Protein AF-A0A3D2FBK3-F1 (afdb_monomer)

pLDDT: mean 87.23, std 11.61, range [56.16, 98.25]

Solvent-accessible surface area (backbone atoms only — not comparable to full-atom values): 6274 Å² total; per-residue (Å²): 131,87,92,68,55,65,76,40,76,69,36,89,81,63,83,50,82,85,69,51,73,85,40,75,86,28,72,48,27,43,49,33,66,76,57,62,42,39,68,77,69,66,91,72,72,76,77,70,87,67,64,47,66,65,84,74,82,75,80,82,70,74,90,71,63,85,52,61,90,73,60,72,80,90,66,94,68,66,66,68,71,59,36,51,50,50,61,56,60,77,72,110

Mean predicted aligned error: 13.19 Å

Nearest PDB structures (foldseek):
  6cz8-assembly2_B  TM=9.243E-01  e=1.649E-02  Shewanella sp. ANA-3

Radius of gyration: 27.99 Å; Cα contacts (8 Å, |Δi|>4): 56; chains: 1; bounding box: 72×30×58 Å

Secondary structure (DSSP, 8-state):
-----HHHHT-TT-----S-TT-TTSHHHHHHHHHT-EESSGGG----SPEEPPPPPPP------TTGGG---S-SS--THHHHHHHHHTT-

Foldseek 3Di:
DDPDDPCQVVDPVNQDDDDDCVDCPDPVVVVCVVQVWDDDPVVVVPPDPDTHGDDDPDPPDPPPPVCVVVDDPPDPADDDPVNVVVVVVVVD

Structure (mmCIF, N/CA/C/O backbone):
data_AF-A0A3D2FBK3-F1
#
_entry.id   AF-A0A3D2FBK3-F1
#
loop_
_atom_site.group_PDB
_atom_site.id
_atom_site.type_symbol
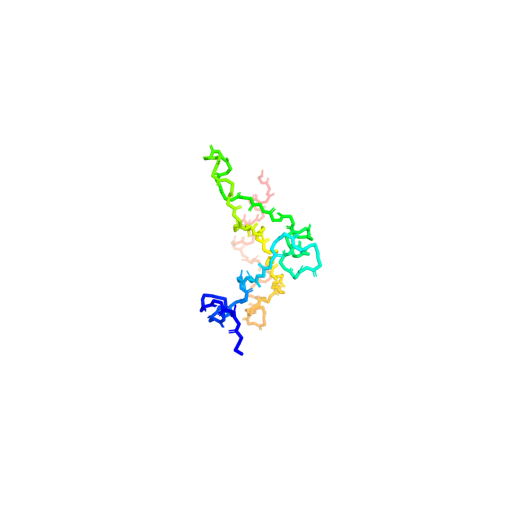_atom_site.label_atom_id
_atom_site.label_alt_id
_atom_site.label_comp_id
_atom_site.label_asym_id
_atom_site.label_entity_id
_atom_site.label_seq_id
_atom_site.pdbx_PDB_ins_code
_atom_site.Cartn_x
_atom_site.Cartn_y
_atom_site.Cartn_z
_atom_site.occupancy
_atom_site.B_iso_or_equiv
_atom_site.auth_seq_id
_atom_site.auth_comp_id
_atom_site.auth_asym_id
_atom_site.auth_atom_id
_atom_site.pdbx_PDB_model_num
ATOM 1 N N . VAL A 1 1 ? -22.933 -11.460 -0.871 1.00 59.09 1 VAL A N 1
ATOM 2 C CA . VAL A 1 1 ? -22.560 -10.091 -1.294 1.00 59.09 1 VAL A CA 1
ATOM 3 C C . VAL A 1 1 ? -21.121 -9.884 -0.890 1.00 59.09 1 VAL A C 1
ATOM 5 O O . VAL A 1 1 ? -20.835 -9.962 0.298 1.00 59.09 1 VAL A O 1
ATOM 8 N N . ASP A 1 2 ? -20.241 -9.708 -1.865 1.00 56.16 2 ASP A N 1
ATOM 9 C CA . ASP A 1 2 ? -18.831 -9.423 -1.622 1.00 56.16 2 ASP A CA 1
ATOM 10 C C . ASP A 1 2 ? -18.698 -8.016 -1.012 1.00 56.16 2 ASP A C 1
ATOM 12 O O . ASP A 1 2 ? -19.257 -7.058 -1.553 1.00 56.16 2 ASP A O 1
ATOM 16 N N . ARG A 1 3 ? -18.046 -7.878 0.148 1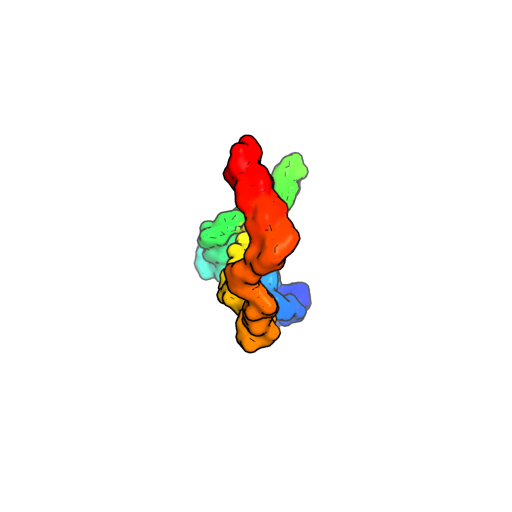.00 82.88 3 ARG A N 1
ATOM 17 C CA . ARG A 1 3 ? -17.962 -6.606 0.900 1.00 82.88 3 ARG A CA 1
ATOM 18 C C . ARG A 1 3 ? -16.641 -5.886 0.630 1.00 82.88 3 ARG A C 1
ATOM 20 O O . ARG A 1 3 ? -15.934 -5.503 1.557 1.00 82.88 3 ARG A O 1
ATOM 27 N N . VAL A 1 4 ? -16.306 -5.707 -0.644 1.00 91.19 4 VAL A N 1
ATOM 28 C CA . VAL A 1 4 ? -15.056 -5.059 -1.064 1.00 91.19 4 VAL A CA 1
ATOM 29 C C . VAL A 1 4 ? -15.335 -3.621 -1.526 1.00 91.19 4 VAL A C 1
ATOM 31 O O . VAL A 1 4 ? -16.183 -3.419 -2.402 1.00 91.19 4 VAL A O 1
ATOM 34 N N . PRO A 1 5 ? -14.641 -2.600 -0.981 1.00 94.06 5 PRO A N 1
AT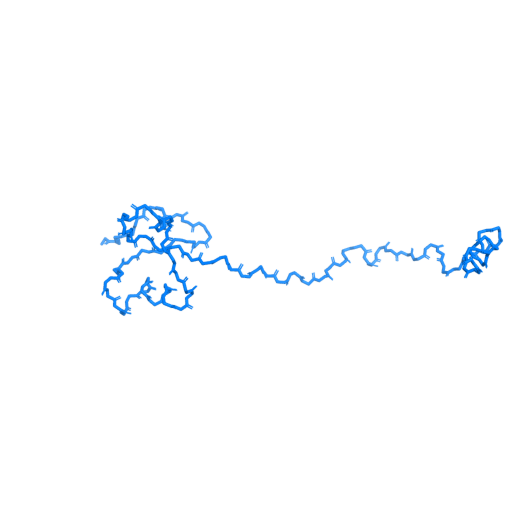OM 35 C CA . PRO A 1 5 ? -14.806 -1.213 -1.407 1.00 94.06 5 PRO A CA 1
ATOM 36 C C . PRO A 1 5 ? -14.506 -1.018 -2.895 1.00 94.06 5 PRO A C 1
ATOM 38 O O . PRO A 1 5 ? -13.600 -1.642 -3.452 1.00 94.06 5 PRO A O 1
ATOM 41 N N . THR A 1 6 ? -15.209 -0.082 -3.540 1.00 95.31 6 THR A N 1
ATOM 42 C CA . THR A 1 6 ? -15.014 0.203 -4.972 1.00 95.31 6 THR A CA 1
ATOM 43 C C . THR A 1 6 ? -13.562 0.534 -5.299 1.00 95.31 6 THR A C 1
ATOM 45 O O . THR A 1 6 ? -13.038 -0.012 -6.258 1.00 95.31 6 THR A O 1
ATOM 48 N N . CYS A 1 7 ? -12.879 1.331 -4.473 1.00 95.00 7 CYS A N 1
ATOM 49 C CA . CYS A 1 7 ? -11.477 1.690 -4.695 1.00 95.00 7 CYS A CA 1
ATOM 50 C C . CYS A 1 7 ? -10.520 0.485 -4.736 1.00 95.00 7 CYS A C 1
ATOM 52 O O . CYS A 1 7 ? -9.500 0.562 -5.419 1.00 95.00 7 CYS A O 1
ATOM 54 N N . VAL A 1 8 ? -10.841 -0.607 -4.034 1.00 96.00 8 VAL A N 1
ATOM 55 C CA . VAL A 1 8 ? -10.094 -1.873 -4.075 1.00 96.00 8 VAL A CA 1
ATOM 56 C C . VAL A 1 8 ? -10.466 -2.655 -5.324 1.00 96.00 8 VAL A C 1
ATOM 58 O O . VAL A 1 8 ? -9.603 -2.969 -6.137 1.00 96.00 8 VAL A O 1
ATOM 61 N N . ARG A 1 9 ? -11.767 -2.876 -5.530 1.00 93.88 9 ARG A N 1
ATOM 62 C CA . ARG A 1 9 ? -12.295 -3.659 -6.653 1.00 93.88 9 ARG A CA 1
ATOM 63 C C . ARG A 1 9 ? -11.895 -3.107 -8.022 1.00 93.88 9 ARG A C 1
ATOM 65 O O . ARG A 1 9 ? -11.675 -3.877 -8.946 1.00 93.88 9 ARG A O 1
ATOM 72 N N . THR A 1 10 ? -11.841 -1.787 -8.175 1.00 95.31 10 THR A N 1
ATOM 73 C CA . THR A 1 10 ? -11.563 -1.146 -9.468 1.00 95.31 10 THR A CA 1
ATOM 74 C C . THR A 1 10 ? -10.089 -0.814 -9.665 1.00 95.31 10 THR A C 1
ATOM 76 O O . THR A 1 10 ? -9.765 -0.123 -10.626 1.00 95.31 10 THR A O 1
ATOM 79 N N . CYS A 1 11 ? -9.192 -1.207 -8.756 1.00 95.81 11 CYS A N 1
ATOM 80 C CA . CYS A 1 11 ? -7.782 -0.856 -8.870 1.00 95.81 11 CYS A CA 1
ATOM 81 C C . CYS A 1 11 ? -7.098 -1.730 -9.936 1.00 95.81 11 CYS A C 1
ATOM 83 O O . CYS A 1 11 ? -6.876 -2.911 -9.680 1.00 95.81 11 CYS A O 1
ATOM 85 N N . PRO A 1 12 ? -6.701 -1.175 -11.097 1.00 95.81 12 PRO A N 1
ATOM 86 C CA . PRO A 1 12 ? -6.132 -1.985 -12.176 1.00 95.81 12 PRO A CA 1
ATOM 87 C C . PRO A 1 12 ? -4.750 -2.541 -11.820 1.00 95.81 12 PRO A C 1
ATOM 89 O O . PRO A 1 12 ? -4.367 -3.603 -12.291 1.00 95.81 12 PRO A O 1
ATOM 92 N N . SER A 1 13 ? -4.003 -1.832 -10.972 1.00 92.88 13 SER A N 1
ATOM 93 C CA . SER A 1 13 ? -2.670 -2.231 -10.520 1.00 92.88 13 SER A CA 1
ATOM 94 C C . SER A 1 13 ? -2.678 -3.149 -9.297 1.00 92.88 13 SER A C 1
ATOM 96 O O . SER A 1 13 ? -1.606 -3.562 -8.862 1.00 92.88 13 SER A O 1
ATOM 98 N N . GLY A 1 14 ? -3.846 -3.424 -8.699 1.00 92.44 14 GLY A N 1
ATOM 99 C CA . GLY A 1 14 ? -3.937 -4.199 -7.458 1.00 92.44 14 GLY A CA 1
ATOM 100 C C . GLY A 1 14 ? -3.240 -3.539 -6.262 1.00 92.44 14 GLY A C 1
ATOM 101 O O . GLY A 1 14 ? -2.780 -4.228 -5.365 1.00 92.44 14 GLY A O 1
ATOM 102 N N . ALA A 1 15 ? -3.126 -2.207 -6.245 1.00 94.56 15 ALA A N 1
ATOM 103 C CA . ALA A 1 15 ? -2.374 -1.480 -5.219 1.00 94.56 15 ALA A CA 1
ATOM 104 C C . ALA A 1 15 ? -3.093 -1.352 -3.864 1.00 94.56 15 ALA A C 1
ATOM 106 O O . ALA A 1 15 ? -2.482 -0.917 -2.889 1.00 94.56 15 ALA A O 1
ATOM 107 N N . ARG A 1 16 ? -4.397 -1.642 -3.799 1.00 95.69 16 ARG A N 1
ATOM 108 C CA . ARG A 1 16 ? -5.206 -1.498 -2.582 1.00 95.69 16 ARG A CA 1
ATOM 109 C C . ARG A 1 16 ? -5.704 -2.862 -2.132 1.00 95.69 16 ARG A C 1
ATOM 111 O O . ARG A 1 16 ? -6.216 -3.617 -2.949 1.00 95.69 16 ARG A O 1
ATOM 118 N N . HIS A 1 17 ? -5.623 -3.114 -0.831 1.00 95.50 17 HIS A N 1
ATOM 119 C CA . HIS A 1 17 ? -6.088 -4.339 -0.184 1.00 95.50 17 HIS A CA 1
ATOM 120 C C . HIS A 1 17 ? -7.023 -3.960 0.968 1.00 95.50 17 HIS A C 1
ATOM 122 O O . HIS A 1 17 ? -6.819 -2.932 1.614 1.00 95.50 17 HIS A O 1
ATOM 128 N N . PHE A 1 18 ? -8.075 -4.746 1.196 1.00 95.62 18 PHE A N 1
ATOM 129 C CA . PHE A 1 18 ? -9.067 -4.488 2.241 1.00 95.62 18 PHE A CA 1
ATOM 130 C C . PHE A 1 18 ? -9.334 -5.761 3.036 1.00 95.62 18 PHE A C 1
ATOM 132 O O . PHE A 1 18 ? -9.468 -6.832 2.450 1.00 95.62 18 PHE A O 1
ATOM 139 N N . GLY A 1 19 ? -9.416 -5.627 4.356 1.00 94.44 19 GLY A N 1
ATOM 140 C CA . GLY A 1 19 ? -9.599 -6.729 5.291 1.00 94.44 19 GLY A CA 1
ATOM 141 C C . GLY A 1 19 ? -9.512 -6.242 6.735 1.00 94.44 19 GLY A C 1
ATOM 142 O O . GLY A 1 19 ? -9.432 -5.037 6.985 1.00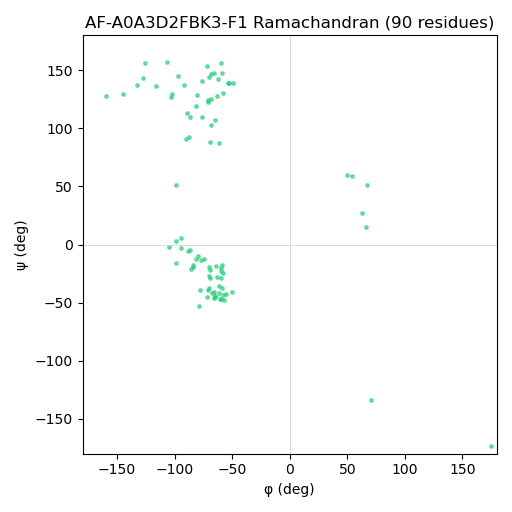 94.44 19 GLY A O 1
ATOM 143 N N . ASP A 1 20 ? -9.529 -7.181 7.675 1.00 94.94 20 ASP A N 1
ATOM 144 C CA . ASP A 1 20 ? -9.400 -6.897 9.103 1.00 94.94 20 ASP A CA 1
ATOM 145 C C . ASP A 1 20 ? -7.921 -6.835 9.518 1.00 94.94 20 ASP A C 1
ATOM 147 O O . ASP A 1 20 ? -7.239 -7.854 9.549 1.00 94.94 20 ASP A O 1
ATOM 151 N N . LEU A 1 21 ? -7.418 -5.641 9.838 1.00 95.31 21 LEU A N 1
ATOM 152 C CA . LEU A 1 21 ? -6.039 -5.450 10.309 1.00 95.31 21 LEU A CA 1
ATOM 153 C C . LEU A 1 21 ? -5.829 -5.925 11.763 1.00 95.31 21 LEU A C 1
ATOM 155 O O . LEU A 1 21 ? -4.693 -6.013 12.222 1.00 95.31 21 LEU A O 1
ATOM 159 N N . GLY A 1 22 ? -6.907 -6.194 12.505 1.00 95.38 22 GLY A N 1
ATOM 160 C CA . GLY A 1 22 ? -6.853 -6.757 13.855 1.00 95.38 22 GLY A CA 1
ATOM 161 C C . GLY A 1 22 ? -6.731 -8.283 13.880 1.00 95.38 22 GLY A C 1
ATOM 162 O O . GLY A 1 22 ? -6.301 -8.833 14.890 1.00 95.38 22 GLY A O 1
ATOM 163 N N . ASP A 1 23 ? -7.076 -8.962 12.784 1.00 97.31 23 ASP A N 1
ATOM 164 C CA . ASP A 1 23 ? -6.879 -10.404 12.622 1.00 97.31 23 ASP A CA 1
ATOM 165 C C . ASP A 1 23 ? -5.500 -10.680 12.012 1.00 97.31 23 ASP A C 1
ATOM 167 O O . ASP A 1 23 ? -5.247 -10.365 10.849 1.00 97.31 23 ASP A O 1
ATOM 171 N N . GLU A 1 24 ? -4.606 -11.297 12.784 1.00 96.56 24 GLU A N 1
ATOM 172 C CA . GLU A 1 24 ? -3.255 -11.684 12.351 1.00 96.56 24 GLU A CA 1
ATOM 173 C C . GLU A 1 24 ? -3.251 -12.650 11.153 1.00 96.56 24 GLU A C 1
ATOM 175 O O . GLU A 1 24 ? -2.280 -12.705 10.394 1.00 96.56 24 GLU A O 1
ATOM 180 N N . ASN A 1 25 ? -4.348 -13.385 10.947 1.00 97.12 25 ASN A N 1
ATOM 181 C CA . ASN A 1 25 ? -4.479 -14.342 9.856 1.00 97.12 25 ASN A CA 1
ATOM 182 C C . ASN A 1 25 ? -5.025 -13.721 8.567 1.00 97.12 25 ASN A C 1
ATOM 184 O O . ASN A 1 25 ? -5.038 -14.411 7.540 1.00 97.12 25 ASN A O 1
ATOM 188 N N . SER A 1 26 ? -5.432 -12.449 8.586 1.00 96.50 26 SER A N 1
ATOM 189 C CA . SER A 1 26 ? -5.960 -11.764 7.410 1.00 96.50 26 SER A CA 1
ATOM 190 C C . SER A 1 26 ? -4.868 -11.446 6.384 1.00 96.50 26 SER A C 1
ATOM 192 O O . SER A 1 26 ? -3.693 -11.253 6.712 1.00 96.50 26 SER A O 1
ATOM 194 N N . ASP A 1 27 ? -5.264 -11.339 5.115 1.00 96.00 27 ASP A N 1
ATOM 195 C CA . ASP A 1 27 ? -4.335 -11.015 4.029 1.00 96.00 27 ASP A CA 1
ATOM 196 C C . ASP A 1 27 ? -3.683 -9.637 4.212 1.00 96.00 27 ASP A C 1
ATOM 198 O O . ASP A 1 27 ? -2.505 -9.461 3.905 1.00 96.00 27 ASP A O 1
ATOM 202 N N . VAL A 1 28 ? -4.420 -8.656 4.751 1.00 96.69 28 VAL A N 1
ATOM 203 C CA . VAL A 1 28 ? -3.883 -7.308 4.993 1.00 96.69 28 VAL A CA 1
ATOM 204 C C . VAL A 1 28 ? -2.873 -7.294 6.139 1.00 96.69 28 VAL A C 1
ATOM 206 O O . VAL A 1 28 ? -1.848 -6.625 6.015 1.00 96.69 28 VAL A O 1
ATOM 209 N N . SER A 1 29 ? -3.111 -8.055 7.212 1.00 97.31 29 SER A N 1
ATOM 210 C CA . SER A 1 29 ? -2.183 -8.156 8.345 1.00 97.31 29 SER A CA 1
ATOM 211 C C . SER A 1 29 ? -0.873 -8.815 7.929 1.00 97.31 29 SER A C 1
ATOM 213 O O . SER A 1 29 ? 0.202 -8.274 8.198 1.00 97.31 29 SER A O 1
ATOM 215 N N . LYS A 1 30 ? -0.953 -9.926 7.185 1.00 98.25 30 LYS A N 1
ATOM 216 C CA . LYS A 1 30 ? 0.225 -10.607 6.627 1.00 98.25 30 LYS A CA 1
ATOM 217 C C . LYS A 1 30 ? 1.007 -9.699 5.681 1.00 98.25 30 LYS A C 1
ATOM 219 O O . LYS A 1 30 ? 2.215 -9.563 5.838 1.00 98.25 30 LYS A O 1
ATOM 224 N N . LEU A 1 31 ? 0.322 -9.021 4.758 1.00 97.25 31 LEU A N 1
ATOM 225 C CA . LEU A 1 31 ? 0.958 -8.133 3.783 1.00 97.25 31 LEU A CA 1
ATOM 226 C C . LEU A 1 31 ? 1.693 -6.958 4.445 1.00 97.25 31 LEU A C 1
ATOM 228 O O . LEU A 1 31 ? 2.795 -6.599 4.027 1.00 97.25 31 LEU A O 1
ATOM 232 N N . VAL A 1 32 ? 1.086 -6.348 5.468 1.00 97.50 32 VAL A N 1
ATOM 233 C CA . VAL A 1 32 ? 1.704 -5.257 6.236 1.00 97.50 32 VAL A CA 1
ATOM 234 C C . VAL A 1 32 ? 2.936 -5.755 6.986 1.00 97.50 32 VAL A C 1
ATOM 236 O O . VAL A 1 32 ? 3.967 -5.083 6.940 1.00 97.50 32 VAL A O 1
ATOM 239 N N . ALA A 1 33 ? 2.853 -6.919 7.635 1.00 97.25 33 ALA A N 1
ATOM 240 C CA . ALA A 1 33 ? 3.977 -7.507 8.359 1.00 97.25 33 ALA A CA 1
ATOM 241 C C . ALA A 1 33 ? 5.137 -7.885 7.421 1.00 97.25 33 ALA A C 1
ATOM 243 O O . ALA A 1 33 ? 6.286 -7.553 7.700 1.00 97.25 33 ALA A O 1
ATOM 244 N N . GLU A 1 34 ? 4.839 -8.520 6.287 1.00 97.31 34 GLU A N 1
ATOM 245 C CA . GLU A 1 34 ? 5.837 -8.987 5.319 1.00 97.31 34 GLU A CA 1
ATOM 246 C C . GLU A 1 34 ? 6.562 -7.830 4.622 1.00 97.31 34 GLU A C 1
ATOM 248 O O . GLU A 1 34 ? 7.777 -7.869 4.433 1.00 97.31 34 GLU A O 1
ATOM 253 N N . ARG A 1 35 ? 5.826 -6.782 4.235 1.00 96.56 35 ARG A N 1
ATOM 254 C CA . ARG A 1 35 ? 6.371 -5.679 3.430 1.00 96.56 35 ARG A CA 1
ATOM 255 C C . ARG A 1 35 ? 6.769 -4.448 4.242 1.00 96.56 35 ARG A C 1
ATOM 257 O O . ARG A 1 35 ? 7.168 -3.457 3.638 1.00 96.56 35 ARG A O 1
ATOM 264 N N . GLY A 1 36 ? 6.656 -4.482 5.569 1.00 96.25 36 GLY A N 1
ATOM 265 C CA . GLY A 1 36 ? 7.005 -3.352 6.435 1.00 96.25 36 GLY A CA 1
ATOM 266 C C . GLY A 1 36 ? 6.067 -2.156 6.261 1.00 96.25 36 GLY A C 1
ATOM 267 O O . GLY A 1 36 ? 6.518 -1.038 6.012 1.00 96.25 36 GLY A O 1
ATOM 268 N N . GLY A 1 37 ? 4.755 -2.390 6.337 1.00 96.69 37 GLY A N 1
ATOM 269 C CA . GLY A 1 37 ? 3.762 -1.327 6.206 1.00 96.69 37 GLY A CA 1
ATOM 270 C C . GLY A 1 37 ? 3.876 -0.266 7.308 1.00 96.69 37 GLY A C 1
ATOM 271 O O . GLY A 1 37 ? 4.136 -0.576 8.469 1.00 96.69 37 GLY A O 1
ATOM 272 N N . MET A 1 38 ? 3.657 0.994 6.939 1.00 96.44 38 MET A N 1
ATOM 273 C CA . MET A 1 38 ? 3.871 2.167 7.788 1.00 96.44 38 MET A CA 1
ATOM 274 C C . MET A 1 38 ? 2.629 3.053 7.886 1.00 96.44 38 MET A C 1
ATOM 276 O O . MET A 1 38 ? 1.779 3.072 6.991 1.00 96.44 38 MET A O 1
ATOM 280 N N . ASP A 1 39 ? 2.556 3.827 8.966 1.00 96.88 39 ASP A N 1
ATOM 281 C CA . ASP A 1 39 ? 1.575 4.899 9.094 1.00 96.88 39 ASP A CA 1
ATOM 282 C C . ASP A 1 39 ? 1.981 6.105 8.252 1.00 96.88 39 ASP A C 1
ATOM 284 O O . ASP A 1 39 ? 3.152 6.485 8.186 1.00 96.88 39 ASP A O 1
ATOM 288 N N . LEU A 1 40 ? 0.989 6.725 7.617 1.00 95.62 40 LEU A N 1
ATOM 289 C CA . LEU A 1 40 ? 1.188 7.994 6.936 1.00 95.62 40 LEU A CA 1
ATOM 290 C C . LEU A 1 40 ? 1.151 9.126 7.961 1.00 95.62 40 LEU A C 1
ATOM 292 O O . LEU A 1 40 ? 0.184 9.235 8.712 1.00 95.62 40 LEU A O 1
ATOM 296 N N . MET A 1 41 ? 2.175 9.981 7.933 1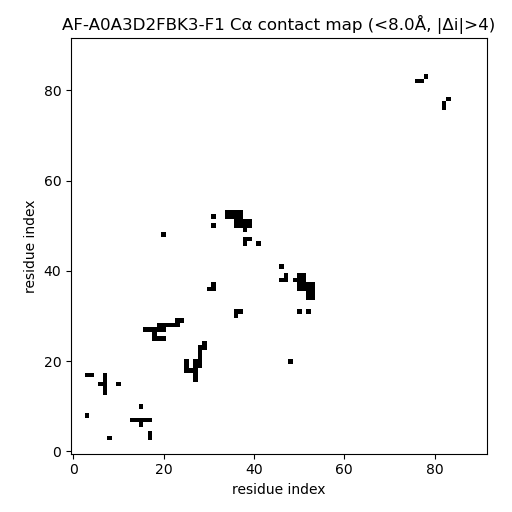.00 95.56 41 MET A N 1
ATOM 297 C CA . MET A 1 41 ? 2.290 11.172 8.786 1.00 95.56 41 MET A CA 1
ATOM 298 C C . MET A 1 41 ? 2.152 10.859 10.293 1.00 95.56 41 MET A C 1
ATOM 300 O O . MET A 1 41 ? 1.246 11.376 10.960 1.00 95.56 41 MET A O 1
ATOM 304 N N . PRO A 1 42 ? 3.020 9.992 10.855 1.00 95.06 42 PRO A N 1
ATOM 305 C CA . PRO A 1 42 ? 2.940 9.583 12.261 1.00 95.06 42 PRO A CA 1
ATOM 306 C C . PRO A 1 42 ? 3.028 10.759 13.250 1.00 95.06 42 PRO A C 1
ATOM 308 O O . PRO A 1 42 ? 2.482 10.672 14.351 1.00 95.06 42 PRO A O 1
ATOM 311 N N . GLU A 1 43 ? 3.646 11.877 12.859 1.00 97.12 43 GLU A N 1
ATOM 312 C CA . GLU A 1 43 ? 3.766 13.102 13.654 1.00 97.12 43 GLU A CA 1
ATOM 313 C C . GLU A 1 43 ? 2.417 13.725 14.054 1.00 97.12 43 GLU A C 1
ATOM 315 O O . GLU A 1 43 ? 2.359 14.480 15.023 1.00 97.12 43 GLU A O 1
ATOM 320 N N . GLN A 1 44 ? 1.324 13.394 13.356 1.00 97.00 44 GLN A N 1
ATOM 321 C CA . GLN A 1 44 ? -0.013 13.906 13.677 1.00 97.00 44 GLN A CA 1
ATOM 322 C C . GLN A 1 44 ? -0.715 13.153 14.820 1.00 97.00 44 GLN A C 1
ATOM 324 O O . GLN A 1 44 ? -1.746 13.612 15.309 1.00 97.00 44 GLN A O 1
ATOM 329 N N . GLY A 1 45 ? -0.214 11.986 15.243 1.00 96.31 45 GLY A N 1
ATOM 330 C CA . GLY A 1 45 ? -0.784 11.230 16.369 1.00 96.31 45 GLY A CA 1
ATOM 331 C C . GLY A 1 45 ? -2.197 10.662 16.147 1.00 96.31 45 GLY A C 1
ATOM 332 O O . GLY A 1 45 ? -2.845 10.246 17.108 1.00 96.31 45 GLY A O 1
ATOM 333 N N . THR A 1 46 ? -2.682 10.613 14.901 1.00 96.00 46 THR A N 1
ATOM 334 C CA . THR A 1 46 ? -4.064 10.226 14.544 1.00 96.00 46 THR A CA 1
ATOM 335 C C . THR A 1 46 ? -4.321 8.717 14.536 1.00 96.00 46 THR A C 1
ATOM 337 O O . THR A 1 46 ? -5.477 8.306 14.461 1.00 96.00 46 THR A O 1
ATOM 340 N N . LYS A 1 47 ? -3.266 7.894 14.641 1.00 93.88 47 LYS A N 1
ATOM 341 C CA . LYS A 1 47 ? -3.321 6.418 14.690 1.00 93.88 47 LYS A CA 1
ATOM 342 C C . LYS A 1 47 ? -4.188 5.817 13.564 1.00 93.88 47 LYS A C 1
ATOM 344 O O . LYS A 1 47 ? -5.189 5.154 13.847 1.00 93.88 47 LYS A O 1
ATOM 349 N N . PRO A 1 48 ? -3.846 6.063 12.286 1.00 95.38 48 PRO A N 1
ATOM 350 C CA . PRO A 1 48 ? -4.650 5.592 11.168 1.00 95.38 48 PRO A CA 1
ATOM 351 C C . PRO A 1 48 ? -4.651 4.059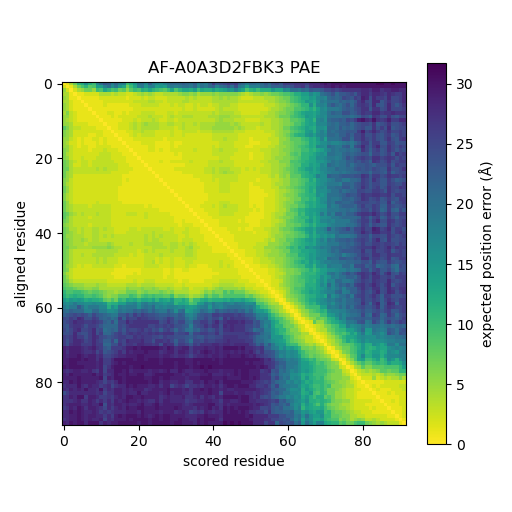 11.074 1.00 95.38 48 PRO A C 1
ATOM 353 O O . PRO A 1 48 ? -3.663 3.386 11.361 1.00 95.38 48 PRO A O 1
ATOM 356 N N . VAL A 1 49 ? -5.768 3.504 10.603 1.00 94.19 49 VAL A N 1
ATOM 357 C CA . VAL A 1 49 ? -5.885 2.067 10.293 1.00 94.19 49 VAL A CA 1
ATOM 358 C C . VAL A 1 49 ? -5.361 1.719 8.898 1.00 94.19 49 VAL A C 1
ATOM 360 O O . VAL A 1 49 ? -5.087 0.561 8.609 1.00 94.19 49 VAL A O 1
ATOM 363 N N . ASN A 1 50 ? -5.212 2.711 8.018 1.00 95.94 50 ASN A N 1
ATOM 364 C CA . ASN A 1 50 ? -4.674 2.504 6.680 1.00 95.94 50 ASN A CA 1
ATOM 365 C C . ASN A 1 50 ? -3.140 2.468 6.723 1.00 95.94 50 ASN A C 1
ATOM 367 O O . ASN A 1 50 ? -2.518 3.462 7.097 1.00 95.94 50 ASN A O 1
ATOM 371 N N . LYS A 1 51 ? -2.550 1.344 6.306 1.00 97.56 51 LYS A N 1
ATOM 372 C CA . LYS A 1 51 ? -1.099 1.133 6.263 1.00 97.56 51 LYS A CA 1
ATOM 373 C C . LYS A 1 51 ? -0.586 1.287 4.835 1.00 97.56 51 LYS A C 1
ATOM 375 O O . LYS A 1 51 ? -1.106 0.668 3.908 1.00 97.56 51 LYS A O 1
ATOM 380 N N . TYR A 1 52 ? 0.451 2.095 4.663 1.00 97.56 52 TYR A N 1
ATOM 381 C CA . TYR A 1 52 ? 1.118 2.293 3.379 1.00 97.56 52 TYR A CA 1
ATOM 382 C C . TYR A 1 52 ? 2.277 1.319 3.245 1.00 97.56 52 TYR A C 1
ATOM 384 O O . TYR A 1 52 ? 3.027 1.110 4.191 1.00 97.56 52 TYR A O 1
ATOM 392 N N . LEU A 1 53 ? 2.429 0.724 2.066 1.00 97.00 53 LEU A N 1
ATOM 393 C CA . LEU A 1 53 ? 3.523 -0.200 1.785 1.00 97.00 53 LEU A CA 1
ATOM 394 C C . LEU A 1 53 ? 4.651 0.549 1.068 1.00 97.00 53 LEU A C 1
ATOM 396 O O . LEU A 1 53 ? 4.356 1.418 0.240 1.00 97.00 53 LEU A O 1
ATOM 400 N N . PRO A 1 54 ? 5.925 0.207 1.324 1.00 95.44 54 PRO A N 1
ATOM 401 C CA . PRO A 1 54 ? 7.037 0.8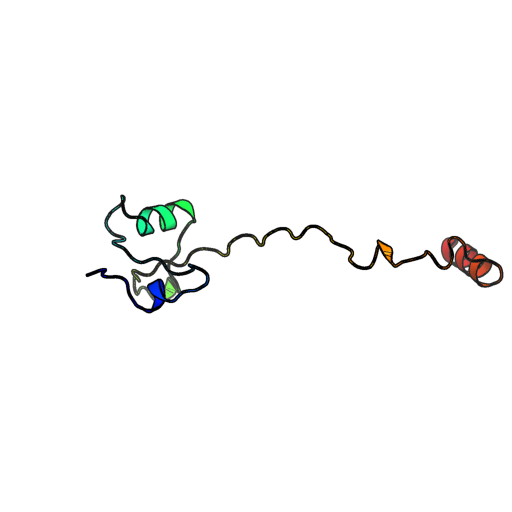05 0.600 1.00 95.44 54 PRO A CA 1
ATOM 402 C C . PRO A 1 54 ? 6.921 0.528 -0.909 1.00 95.44 54 PRO A C 1
ATOM 404 O O . PRO A 1 54 ? 6.277 -0.452 -1.321 1.00 95.44 54 PRO A O 1
ATOM 407 N N . PRO A 1 55 ? 7.533 1.369 -1.763 1.00 92.12 55 PRO A N 1
ATOM 408 C CA . PRO A 1 55 ? 7.581 1.122 -3.198 1.00 92.12 55 PRO A CA 1
ATOM 409 C C . PRO A 1 55 ? 8.140 -0.270 -3.500 1.00 92.12 55 PRO A C 1
ATOM 411 O O . PRO A 1 55 ? 9.092 -0.722 -2.865 1.00 92.12 55 PRO A O 1
ATOM 414 N N . ARG A 1 56 ? 7.544 -0.963 -4.474 1.00 88.25 56 ARG A N 1
ATOM 415 C CA . ARG A 1 56 ? 8.146 -2.195 -4.993 1.00 88.25 56 ARG A CA 1
ATOM 416 C C . ARG A 1 56 ? 9.401 -1.830 -5.794 1.00 88.25 56 ARG A C 1
ATOM 418 O O . ARG A 1 56 ? 9.373 -0.799 -6.475 1.00 88.25 56 ARG A O 1
ATOM 425 N N . PRO A 1 57 ? 10.464 -2.652 -5.751 1.00 86.44 57 PRO A N 1
ATOM 426 C CA . PRO A 1 57 ? 11.533 -2.571 -6.735 1.00 86.44 57 PRO A CA 1
ATOM 427 C C . PRO A 1 57 ? 10.929 -2.555 -8.139 1.00 86.44 57 PRO A C 1
ATOM 429 O O . PRO A 1 57 ? 9.930 -3.232 -8.395 1.00 86.44 57 PRO A O 1
ATOM 432 N N . LYS A 1 58 ? 11.486 -1.725 -9.019 1.00 82.06 58 LYS A N 1
ATOM 433 C CA . LYS A 1 58 ? 11.091 -1.749 -10.425 1.00 82.06 58 LYS A CA 1
ATOM 434 C C . LYS A 1 58 ? 11.578 -3.057 -11.029 1.00 82.06 58 LYS A C 1
ATOM 436 O O . LYS A 1 58 ? 12.646 -3.531 -10.654 1.00 82.06 58 LYS A O 1
ATOM 441 N N . ASP A 1 59 ? 10.811 -3.587 -11.970 1.00 79.50 59 ASP A N 1
ATOM 442 C CA . ASP A 1 59 ? 11.299 -4.675 -12.802 1.00 79.50 59 ASP A CA 1
ATOM 443 C C . ASP A 1 59 ? 12.571 -4.195 -13.512 1.00 79.50 59 ASP A C 1
ATOM 445 O O . ASP A 1 59 ? 12.603 -3.094 -14.077 1.00 79.50 59 ASP A O 1
ATOM 449 N N . GLU A 1 60 ? 13.631 -4.997 -13.445 1.00 78.06 60 GLU A N 1
ATOM 450 C CA . GLU A 1 60 ? 14.814 -4.779 -14.264 1.00 78.06 60 GLU A CA 1
ATOM 451 C C . GLU A 1 60 ? 14.408 -5.069 -15.704 1.00 78.06 60 GLU A C 1
ATOM 453 O O . GLU A 1 60 ? 14.221 -6.219 -16.108 1.00 78.06 60 GLU A O 1
ATOM 458 N N . LEU A 1 61 ? 14.194 -4.005 -16.477 1.00 69.00 61 LEU A N 1
ATOM 459 C CA . LEU A 1 61 ? 14.104 -4.149 -17.918 1.00 69.00 61 LEU A CA 1
ATOM 460 C C . LEU A 1 61 ? 15.468 -4.665 -18.379 1.00 69.00 61 LEU A C 1
ATOM 462 O O . LEU A 1 61 ? 16.477 -4.043 -18.034 1.00 69.00 61 LEU A O 1
ATOM 466 N N . PRO A 1 62 ? 15.530 -5.765 -19.146 1.00 71.12 62 PRO A N 1
ATOM 467 C CA . PRO A 1 62 ? 16.761 -6.110 -19.831 1.00 71.12 62 PRO A CA 1
ATOM 468 C C . PRO A 1 62 ? 17.204 -4.880 -20.624 1.00 71.12 62 PRO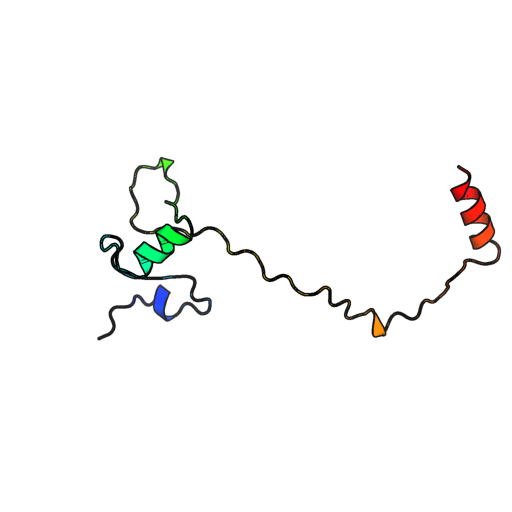 A C 1
ATOM 470 O O . PRO A 1 62 ? 16.354 -4.193 -21.203 1.00 71.12 62 PRO A O 1
ATOM 473 N N . GLU A 1 63 ? 18.503 -4.580 -20.635 1.00 68.62 63 GLU A N 1
ATOM 474 C CA . GLU A 1 63 ? 19.059 -3.576 -21.541 1.00 68.62 63 GLU A CA 1
ATOM 475 C C . GLU A 1 63 ? 18.815 -4.041 -22.981 1.00 68.62 63 GLU A C 1
ATOM 477 O O . GLU A 1 63 ? 19.616 -4.739 -23.598 1.00 68.62 63 GLU A O 1
ATOM 482 N N . PHE A 1 64 ? 17.649 -3.697 -23.513 1.00 61.66 64 PHE A N 1
ATOM 483 C CA . PHE A 1 64 ? 17.347 -3.827 -24.919 1.00 61.66 64 PHE A CA 1
ATOM 484 C C . PHE A 1 64 ? 17.822 -2.545 -25.579 1.00 61.66 64 PHE A C 1
ATOM 486 O O . PHE A 1 64 ? 17.085 -1.559 -25.657 1.00 61.66 64 PHE A O 1
ATOM 493 N N . ASP A 1 65 ? 19.058 -2.558 -26.069 1.00 67.50 65 ASP A N 1
ATOM 494 C CA . ASP A 1 65 ? 19.446 -1.597 -27.088 1.00 67.50 65 ASP A CA 1
ATOM 495 C C . ASP A 1 65 ? 18.704 -1.965 -28.380 1.00 67.50 65 ASP A C 1
ATOM 497 O O . ASP A 1 65 ? 19.159 -2.752 -29.209 1.00 67.50 65 ASP A O 1
ATOM 501 N N . VAL A 1 66 ? 17.497 -1.417 -28.521 1.00 70.69 66 VAL A N 1
ATOM 502 C CA . VAL A 1 66 ? 16.645 -1.576 -29.707 1.00 70.69 66 VAL A CA 1
ATOM 503 C C . VAL A 1 66 ? 17.324 -1.085 -30.987 1.00 70.69 66 VAL A C 1
ATOM 505 O O . VAL A 1 66 ? 16.885 -1.444 -32.080 1.00 70.69 66 VAL A O 1
ATOM 508 N N . LEU A 1 67 ? 18.385 -0.283 -30.866 1.00 73.44 67 LEU A N 1
ATOM 509 C CA . LEU A 1 67 ? 19.162 0.234 -31.983 1.00 73.44 67 LEU A CA 1
ATOM 510 C C . LEU A 1 67 ? 20.442 -0.566 -32.230 1.00 73.44 67 LEU A C 1
ATOM 512 O O . LEU A 1 67 ? 20.966 -0.470 -33.334 1.00 73.44 67 LEU A O 1
ATOM 516 N N . ALA A 1 68 ? 20.906 -1.403 -31.295 1.00 71.00 68 ALA A N 1
ATOM 517 C CA . ALA A 1 68 ? 22.119 -2.210 -31.465 1.00 71.00 68 ALA A CA 1
ATOM 518 C C . ALA A 1 68 ? 22.161 -3.012 -32.782 1.00 71.00 68 ALA A C 1
ATOM 520 O O . ALA A 1 68 ? 23.212 -3.023 -33.420 1.00 71.00 68 ALA A O 1
ATOM 521 N N . PRO A 1 69 ? 21.061 -3.632 -33.265 1.00 71.56 69 PRO A N 1
ATOM 522 C CA . PRO A 1 69 ? 21.069 -4.326 -34.556 1.00 71.56 69 PRO A CA 1
ATOM 523 C C . PRO A 1 69 ? 21.166 -3.391 -35.773 1.00 71.56 69 PRO A C 1
ATOM 525 O O . PRO A 1 69 ? 21.490 -3.847 -36.865 1.00 71.56 69 PRO A O 1
ATOM 528 N N . PHE A 1 70 ? 20.844 -2.107 -35.602 1.00 73.00 70 PHE A N 1
ATOM 529 C CA . PHE A 1 70 ? 20.787 -1.091 -36.659 1.00 73.00 70 PHE A CA 1
ATOM 530 C C . PHE A 1 70 ? 21.974 -0.120 -36.632 1.00 73.00 70 PHE A C 1
ATOM 532 O O . PHE A 1 70 ? 22.070 0.759 -37.489 1.00 73.00 70 PHE A O 1
ATOM 539 N N . LEU A 1 71 ? 22.876 -0.258 -35.661 1.00 72.56 71 LEU A N 1
ATOM 540 C CA . LEU A 1 71 ? 24.094 0.532 -35.572 1.00 72.56 71 LEU A CA 1
ATOM 541 C C . LEU A 1 71 ? 25.213 -0.185 -36.329 1.00 72.56 71 LEU A C 1
ATOM 543 O O . LEU A 1 71 ? 25.964 -0.980 -35.769 1.00 72.56 71 LEU A O 1
ATOM 547 N N . GLU A 1 72 ? 25.353 0.119 -37.618 1.00 68.56 72 GLU A N 1
ATOM 548 C CA . GLU A 1 72 ? 26.603 -0.176 -38.316 1.00 68.56 72 GLU A CA 1
ATOM 549 C C . GLU A 1 72 ? 27.691 0.788 -37.807 1.00 68.56 72 GLU A C 1
ATOM 551 O O . GLU A 1 72 ? 27.498 2.009 -37.852 1.00 68.56 72 GLU A O 1
ATOM 556 N N . PRO A 1 73 ? 28.840 0.296 -37.306 1.00 65.50 73 PRO A N 1
ATOM 557 C CA . PRO A 1 73 ? 29.934 1.167 -36.900 1.00 65.50 73 PRO A CA 1
ATOM 558 C C . PRO A 1 73 ? 30.478 1.904 -38.130 1.00 65.50 73 PRO A C 1
ATOM 560 O O . PRO A 1 73 ? 31.154 1.322 -38.975 1.00 65.50 73 PRO A O 1
ATOM 563 N N . VAL A 1 74 ? 30.186 3.205 -38.221 1.00 65.56 74 VAL A N 1
ATOM 564 C CA . VAL A 1 74 ? 30.509 4.040 -39.394 1.00 65.56 74 VAL A CA 1
ATOM 565 C C . VAL A 1 74 ? 32.024 4.262 -39.547 1.00 65.56 74 VAL A C 1
ATOM 567 O O . VAL A 1 74 ? 32.507 4.511 -40.649 1.00 65.56 74 VAL A O 1
ATOM 570 N N . ALA A 1 75 ? 32.803 4.120 -38.469 1.00 64.56 75 ALA A N 1
ATOM 571 C CA . ALA A 1 75 ? 34.262 4.068 -38.524 1.00 64.56 75 ALA A CA 1
ATOM 572 C C . ALA A 1 75 ? 34.840 3.415 -37.258 1.00 64.56 75 ALA A C 1
ATOM 574 O O . ALA A 1 75 ? 34.534 3.843 -36.150 1.00 64.56 75 ALA A O 1
ATOM 575 N N . GLN A 1 76 ? 35.700 2.406 -37.422 1.00 64.75 76 GLN A N 1
ATOM 576 C CA . GLN A 1 76 ? 36.444 1.792 -36.309 1.00 64.75 76 GLN A CA 1
ATOM 577 C C . GLN A 1 76 ? 37.747 2.542 -35.982 1.00 64.75 76 GLN A C 1
ATOM 579 O O . GLN A 1 76 ? 38.244 2.436 -34.869 1.00 64.75 76 GLN A O 1
ATOM 584 N N . GLU A 1 77 ? 38.286 3.327 -36.921 1.00 68.06 77 GLU A N 1
ATOM 585 C CA . GLU A 1 77 ? 39.507 4.115 -36.721 1.00 68.06 77 GLU A CA 1
ATOM 586 C C . GLU A 1 77 ? 39.427 5.445 -37.480 1.00 68.06 77 GLU A C 1
ATOM 588 O O . GLU A 1 77 ? 39.146 5.477 -38.685 1.00 68.06 77 GLU A O 1
ATOM 593 N N . ALA A 1 78 ? 39.716 6.550 -36.789 1.00 75.81 78 ALA A N 1
ATOM 594 C CA . ALA A 1 78 ? 39.850 7.863 -37.405 1.00 75.81 78 ALA A CA 1
ATOM 595 C C . ALA A 1 78 ? 41.137 7.920 -38.251 1.00 75.81 78 ALA A C 1
ATOM 597 O O . ALA A 1 78 ? 42.243 7.708 -37.755 1.00 75.81 78 ALA A O 1
ATOM 598 N N . LYS A 1 79 ? 41.013 8.223 -39.550 1.00 79.94 79 LYS A N 1
ATOM 599 C CA . LYS A 1 79 ? 42.157 8.373 -40.470 1.00 79.94 79 LYS A CA 1
ATOM 600 C C . LYS A 1 79 ? 42.407 9.841 -40.817 1.00 79.94 79 LYS A C 1
ATOM 602 O O . LYS A 1 79 ? 41.513 10.681 -40.750 1.00 79.94 79 LYS A O 1
ATOM 607 N N . GLY A 1 80 ? 43.637 10.147 -41.227 1.00 83.75 80 GLY A N 1
ATOM 608 C CA . GLY A 1 80 ? 44.027 11.487 -41.672 1.00 83.75 80 GLY A CA 1
ATOM 609 C C . GLY A 1 80 ? 44.095 12.495 -40.524 1.00 83.75 80 GLY A C 1
ATOM 610 O O . GLY A 1 80 ? 44.668 12.204 -39.477 1.00 83.75 80 GLY A O 1
ATOM 611 N N . PHE A 1 81 ? 43.521 13.682 -40.732 1.00 87.00 81 PHE A N 1
ATOM 612 C CA . PHE A 1 81 ? 43.568 14.783 -39.764 1.00 87.00 81 PHE A CA 1
ATOM 613 C C . PHE A 1 81 ? 42.983 14.401 -38.397 1.00 87.00 81 PHE A C 1
ATOM 615 O O . PHE A 1 81 ? 43.598 14.687 -37.375 1.00 87.00 81 PHE A O 1
ATOM 622 N N . LEU A 1 82 ? 41.844 13.699 -38.381 1.00 85.50 82 LEU A N 1
ATOM 623 C CA . LEU A 1 82 ? 41.179 13.293 -37.139 1.00 85.50 82 LEU A CA 1
ATOM 624 C C . LEU A 1 82 ? 42.022 12.288 -36.341 1.00 85.50 82 LEU A C 1
ATOM 626 O O . LEU A 1 82 ? 42.180 12.447 -35.139 1.00 85.50 82 LEU A O 1
ATOM 630 N N . GLY A 1 83 ? 42.667 11.328 -37.012 1.00 85.62 83 GLY A N 1
ATOM 631 C CA . GLY A 1 83 ? 43.563 10.375 -36.345 1.00 85.62 83 GLY A CA 1
ATOM 632 C C . GLY A 1 83 ? 44.869 10.995 -35.831 1.00 85.62 83 GLY A C 1
ATOM 633 O O . GLY A 1 83 ? 45.463 10.496 -34.877 1.00 85.62 83 GLY A O 1
ATOM 634 N N . TRP A 1 84 ? 45.344 12.082 -36.449 1.00 90.12 84 TRP A N 1
ATOM 635 C CA . TRP A 1 84 ? 46.453 12.865 -35.898 1.00 90.12 84 TRP A CA 1
ATOM 636 C C . TRP A 1 84 ? 46.014 13.665 -34.665 1.00 90.12 84 TRP A C 1
ATOM 638 O O . TRP A 1 84 ?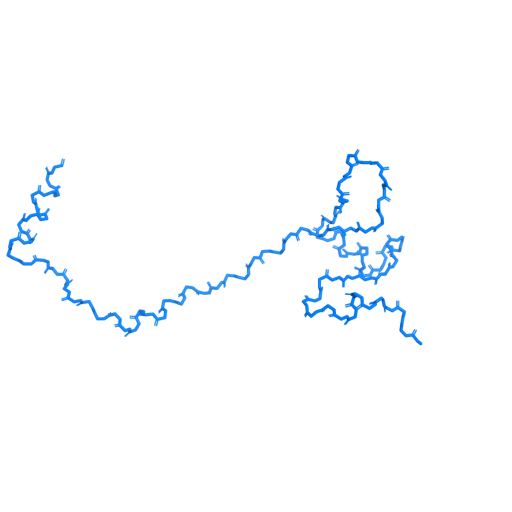 46.721 13.638 -33.660 1.00 90.12 84 TRP A O 1
ATOM 648 N N . LEU A 1 85 ? 44.849 14.322 -34.727 1.00 90.56 85 LEU A N 1
ATOM 649 C CA . LEU A 1 85 ? 44.306 15.123 -33.628 1.00 90.56 85 LEU A CA 1
ATOM 650 C C . LEU A 1 85 ? 44.080 14.274 -32.371 1.00 90.56 85 LEU A C 1
ATOM 652 O O . LEU A 1 85 ? 44.540 14.670 -31.302 1.00 90.56 85 LEU A O 1
ATOM 656 N N . ASP A 1 86 ? 43.469 13.094 -32.511 1.00 85.88 86 ASP A N 1
ATOM 657 C CA . ASP A 1 86 ? 43.269 12.161 -31.392 1.00 85.88 86 ASP A CA 1
ATOM 658 C C . ASP A 1 86 ? 44.602 11.784 -30.732 1.00 85.88 86 ASP A C 1
ATOM 660 O O . ASP A 1 86 ? 44.757 11.931 -29.523 1.00 85.88 86 ASP A O 1
ATOM 664 N N . LYS A 1 87 ? 45.628 11.424 -31.517 1.00 85.88 87 LYS A N 1
ATOM 665 C CA . LYS A 1 87 ? 46.968 11.101 -30.983 1.00 85.88 87 LYS A CA 1
ATOM 666 C C . LYS A 1 87 ? 47.655 12.269 -30.282 1.00 85.88 87 LYS A C 1
ATOM 668 O O . LYS A 1 87 ? 48.546 12.047 -29.460 1.00 85.88 87 LYS A O 1
ATOM 673 N N . THR A 1 88 ? 47.344 13.502 -30.668 1.00 89.56 88 THR A N 1
ATOM 674 C CA . THR A 1 88 ? 47.876 14.700 -30.014 1.00 89.56 88 THR A CA 1
ATOM 675 C C . THR A 1 88 ? 47.142 14.977 -28.706 1.00 89.56 88 THR A C 1
ATOM 677 O O . THR A 1 88 ? 47.798 15.332 -27.730 1.00 89.56 88 THR A O 1
ATOM 680 N N . LEU A 1 89 ? 45.822 14.775 -28.666 1.00 89.94 89 LEU A N 1
ATOM 681 C CA . LEU A 1 89 ? 45.012 14.935 -27.457 1.00 89.94 89 LEU A CA 1
ATOM 682 C C . LEU A 1 89 ? 45.284 13.841 -26.419 1.00 89.94 89 LEU A C 1
ATOM 684 O O . LEU A 1 89 ? 45.360 14.154 -25.241 1.00 89.94 89 LEU A O 1
ATOM 688 N N . GLU A 1 90 ? 45.516 12.594 -26.833 1.00 85.56 90 GLU A N 1
ATOM 689 C CA . GLU A 1 90 ? 45.876 11.490 -25.923 1.00 85.56 90 GLU A CA 1
ATOM 690 C C . GLU A 1 90 ? 47.227 11.676 -25.213 1.00 85.56 90 GLU A C 1
ATOM 692 O O . GLU A 1 90 ? 47.517 10.992 -24.234 1.00 85.56 90 GLU A O 1
ATOM 697 N N . LYS A 1 91 ? 48.095 12.552 -25.731 1.00 79.75 91 LYS A N 1
ATOM 698 C CA . LYS A 1 91 ? 49.433 12.809 -25.175 1.00 79.75 91 LYS A CA 1
ATOM 699 C C . LYS A 1 91 ? 49.487 13.999 -24.212 1.00 79.75 91 LYS A C 1
ATOM 701 O O . LYS A 1 91 ? 50.570 14.277 -23.694 1.00 79.75 91 LYS A O 1
ATOM 706 N N . LEU A 1 92 ? 48.374 14.707 -24.030 1.00 72.38 92 LEU A N 1
ATOM 707 C CA . LEU A 1 92 ? 48.191 15.752 -23.017 1.00 72.38 92 LEU A CA 1
ATOM 708 C C . LEU A 1 92 ? 47.704 15.128 -21.707 1.00 72.38 92 LEU A C 1
ATOM 710 O O . LEU A 1 92 ? 48.174 15.604 -20.651 1.00 72.38 92 LEU A O 1
#

Sequence (92 aa):
VDRVPTCVRTCPSGARHFGDLGDENSDVSKLVAERGGMDLMPEQGTKPVNKYLPPRPKDELPEFDVLAPFLEPVAQEAKGFLGWLDKTLEKL